Protein AF-A0A958A664-F1 (afdb_monomer)

Structure (mmCIF, N/CA/C/O backbone):
data_AF-A0A958A664-F1
#
_entry.id   AF-A0A958A664-F1
#
loop_
_atom_site.group_PDB
_atom_site.id
_atom_site.type_symbol
_atom_site.label_atom_id
_atom_site.label_alt_id
_atom_site.label_comp_id
_atom_site.label_asym_id
_atom_site.label_entity_id
_atom_site.label_seq_id
_atom_site.pdbx_PDB_ins_code
_atom_site.Cartn_x
_atom_site.Cartn_y
_atom_site.Cartn_z
_atom_site.occupancy
_atom_site.B_iso_or_equiv
_atom_site.auth_seq_id
_atom_site.auth_comp_id
_atom_site.auth_asym_id
_atom_site.auth_atom_id
_atom_site.pdbx_PDB_model_num
ATOM 1 N N . GLN A 1 1 ? -10.859 -6.718 14.344 1.00 61.12 1 GLN A N 1
ATOM 2 C CA . GLN A 1 1 ? -11.761 -7.186 13.257 1.00 61.12 1 GLN A CA 1
ATOM 3 C C . GLN A 1 1 ? -10.912 -7.463 12.017 1.00 61.12 1 GLN A C 1
ATOM 5 O O . GLN A 1 1 ? -10.033 -6.659 11.737 1.00 61.12 1 GLN A O 1
ATOM 10 N N . MET A 1 2 ? -11.113 -8.581 11.305 1.00 67.00 2 MET A N 1
ATOM 11 C CA . MET A 1 2 ? -10.417 -8.832 10.028 1.00 67.00 2 MET A CA 1
ATOM 12 C C . MET A 1 2 ? -11.100 -8.040 8.914 1.00 67.00 2 MET A C 1
ATOM 14 O O . MET A 1 2 ? -12.306 -8.187 8.714 1.00 67.00 2 MET A O 1
ATOM 18 N N . ALA A 1 3 ? -10.335 -7.216 8.202 1.00 69.69 3 ALA A N 1
ATOM 19 C CA . ALA A 1 3 ? -10.797 -6.522 7.010 1.00 69.69 3 ALA A CA 1
ATOM 20 C C . ALA A 1 3 ? -9.967 -6.980 5.810 1.00 69.69 3 ALA A C 1
ATOM 22 O O . ALA A 1 3 ? -8.745 -7.085 5.891 1.00 69.69 3 ALA A O 1
ATOM 23 N N . ASN A 1 4 ? -10.632 -7.249 4.692 1.00 74.62 4 ASN A N 1
ATOM 24 C CA . ASN A 1 4 ? -9.948 -7.472 3.425 1.00 74.62 4 ASN A CA 1
ATOM 25 C C . ASN A 1 4 ? -9.789 -6.123 2.736 1.00 74.62 4 ASN A C 1
ATOM 27 O O . ASN A 1 4 ? -10.779 -5.412 2.551 1.00 74.62 4 ASN A O 1
ATOM 31 N N . ILE A 1 5 ? -8.556 -5.771 2.384 1.00 75.25 5 ILE A N 1
ATOM 32 C CA . ILE A 1 5 ? -8.260 -4.514 1.699 1.00 75.25 5 ILE A CA 1
ATOM 33 C C . ILE A 1 5 ? -7.712 -4.859 0.324 1.00 75.25 5 ILE A C 1
ATOM 35 O O . ILE A 1 5 ? -6.744 -5.603 0.194 1.00 75.25 5 ILE A O 1
ATOM 39 N N . GLU A 1 6 ? -8.357 -4.320 -0.704 1.00 79.50 6 GLU A N 1
ATOM 40 C CA . GLU A 1 6 ? -7.905 -4.425 -2.086 1.00 79.50 6 GLU A CA 1
ATOM 41 C C . GLU A 1 6 ? -7.265 -3.109 -2.510 1.00 79.50 6 GLU A C 1
ATOM 43 O O . GLU A 1 6 ? -7.845 -2.037 -2.319 1.00 79.50 6 GLU A O 1
ATOM 48 N N . ILE A 1 7 ? -6.087 -3.190 -3.128 1.00 80.06 7 ILE A N 1
ATOM 49 C CA . ILE A 1 7 ? -5.38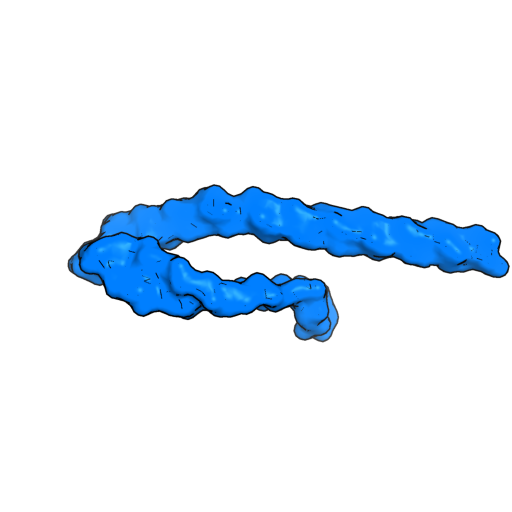7 -2.012 -3.640 1.00 80.06 7 ILE A CA 1
ATOM 50 C C . ILE A 1 7 ? -5.296 -2.125 -5.153 1.00 80.06 7 ILE A C 1
ATOM 52 O O . ILE A 1 7 ? -4.777 -3.098 -5.701 1.00 80.06 7 ILE A O 1
ATOM 56 N N . ILE A 1 8 ? -5.817 -1.111 -5.841 1.00 85.06 8 ILE A N 1
ATOM 57 C CA . ILE A 1 8 ? -5.813 -1.031 -7.300 1.00 85.06 8 ILE A CA 1
ATOM 58 C C . ILE A 1 8 ? -4.990 0.188 -7.701 1.00 85.06 8 ILE A C 1
ATOM 60 O O . ILE A 1 8 ? -5.364 1.320 -7.401 1.00 85.06 8 ILE A O 1
ATOM 64 N N . ILE A 1 9 ? -3.898 -0.050 -8.420 1.00 82.75 9 ILE A N 1
ATOM 65 C CA . ILE A 1 9 ? -3.074 0.997 -9.017 1.00 82.75 9 ILE A CA 1
ATOM 66 C C . ILE A 1 9 ? -3.588 1.237 -10.434 1.00 82.75 9 ILE A C 1
ATOM 68 O O . ILE A 1 9 ? -3.642 0.308 -11.243 1.00 82.75 9 ILE A O 1
ATOM 72 N N . ARG A 1 10 ? -3.961 2.481 -10.745 1.00 88.69 10 ARG A N 1
ATOM 73 C CA . ARG A 1 10 ? -4.395 2.893 -12.086 1.00 88.69 10 ARG A CA 1
ATOM 74 C C . ARG A 1 10 ? -3.468 3.944 -12.670 1.00 88.69 10 ARG A C 1
ATOM 76 O O . ARG A 1 10 ? -2.856 4.712 -11.931 1.00 88.69 10 ARG A O 1
ATOM 83 N N . ASP A 1 11 ? -3.386 3.985 -13.992 1.00 83.94 11 ASP A N 1
ATOM 84 C CA . ASP A 1 11 ? -2.792 5.115 -14.691 1.00 83.94 11 ASP A CA 1
ATOM 85 C C . ASP A 1 11 ? -3.769 6.294 -14.808 1.00 83.94 11 ASP A C 1
ATOM 87 O O . ASP A 1 11 ? -4.921 6.245 -14.367 1.00 83.94 11 ASP A O 1
ATOM 91 N N . LYS A 1 12 ? -3.277 7.377 -15.415 1.00 85.56 12 LYS A N 1
ATOM 92 C CA . LYS A 1 12 ? -4.033 8.610 -15.662 1.00 85.56 12 LYS A CA 1
ATOM 93 C C . LYS A 1 12 ? -5.264 8.415 -16.558 1.00 85.56 12 LYS A C 1
ATOM 95 O O . LYS A 1 12 ? -6.176 9.230 -16.495 1.00 85.56 12 LYS A O 1
ATOM 100 N N . ASP A 1 13 ? -5.285 7.359 -17.368 1.00 89.62 13 ASP A N 1
ATOM 101 C CA . ASP A 1 13 ? -6.362 7.037 -18.305 1.00 89.62 13 ASP A CA 1
ATOM 102 C C . ASP A 1 13 ? -7.359 6.035 -17.681 1.00 89.62 13 ASP A C 1
ATOM 104 O O . ASP A 1 13 ? -8.318 5.598 -18.318 1.00 89.62 13 ASP A O 1
ATOM 108 N N . GLY A 1 14 ? -7.152 5.678 -16.407 1.00 85.00 14 GLY A N 1
ATOM 109 C CA . GLY A 1 14 ? -7.994 4.769 -15.640 1.00 85.00 14 GLY A CA 1
ATOM 110 C C . GLY A 1 14 ? -7.690 3.285 -15.861 1.00 85.00 14 GLY A C 1
ATOM 111 O O . GLY A 1 14 ? -8.384 2.443 -15.270 1.00 85.00 14 GLY A O 1
ATOM 112 N N . GLN A 1 15 ? -6.668 2.940 -16.653 1.00 86.88 15 GLN A N 1
ATOM 113 C CA . GLN A 1 15 ? -6.263 1.550 -16.865 1.00 86.88 15 GLN A CA 1
ATOM 114 C C . GLN A 1 15 ? -5.567 1.001 -15.625 1.00 86.88 15 GLN A C 1
ATOM 116 O O . GLN A 1 15 ? -4.792 1.691 -14.967 1.00 86.88 15 GLN A O 1
ATOM 121 N N . ILE A 1 16 ? -5.849 -0.257 -15.294 1.00 86.81 16 ILE A N 1
ATOM 122 C CA . ILE A 1 16 ? -5.257 -0.920 -14.131 1.00 86.81 16 ILE A CA 1
ATOM 123 C C . ILE A 1 16 ? -3.816 -1.301 -14.472 1.00 86.81 16 ILE A C 1
ATOM 125 O O . ILE A 1 16 ? -3.584 -2.105 -15.370 1.00 86.81 16 ILE A O 1
ATOM 129 N N . LEU A 1 17 ? -2.868 -0.733 -13.732 1.00 80.50 17 LEU A N 1
ATOM 130 C CA . LEU A 1 17 ? -1.448 -1.069 -13.815 1.00 80.50 17 LEU A CA 1
ATOM 131 C C . LEU A 1 17 ? -1.121 -2.286 -12.955 1.00 80.50 17 LEU A C 1
ATOM 133 O O . LEU A 1 17 ? -0.349 -3.147 -13.364 1.00 80.50 17 LEU A O 1
ATOM 137 N N . ASN A 1 18 ? -1.714 -2.350 -11.762 1.00 76.88 18 ASN A N 1
ATOM 138 C CA . ASN A 1 18 ? -1.552 -3.462 -10.840 1.00 76.88 18 ASN A CA 1
ATOM 139 C C . ASN A 1 18 ? -2.784 -3.586 -9.931 1.00 76.88 18 ASN A C 1
ATOM 141 O O . ASN A 1 18 ? -3.453 -2.594 -9.621 1.00 76.88 18 ASN A O 1
ATOM 145 N N . ARG A 1 19 ? -3.071 -4.805 -9.484 1.00 76.88 19 ARG A N 1
ATOM 146 C CA . ARG A 1 19 ? -4.038 -5.090 -8.426 1.00 76.88 19 ARG A CA 1
ATOM 147 C C . ARG A 1 19 ? -3.333 -5.956 -7.395 1.00 76.88 19 ARG A C 1
ATOM 149 O O . ARG A 1 19 ? -3.085 -7.130 -7.653 1.00 76.88 19 ARG A O 1
ATOM 156 N N . VAL A 1 20 ? -3.062 -5.384 -6.228 1.00 71.00 20 VAL A N 1
ATOM 157 C CA . VAL A 1 20 ? -2.625 -6.168 -5.075 1.00 71.00 20 VAL A CA 1
ATOM 158 C C . VAL A 1 20 ? -3.874 -6.878 -4.560 1.00 71.00 20 VAL A C 1
ATOM 160 O O . VAL A 1 20 ? -4.821 -6.234 -4.098 1.00 71.00 20 VAL A O 1
ATOM 163 N N . THR A 1 21 ? -3.936 -8.193 -4.787 1.00 58.47 21 THR A N 1
ATOM 164 C CA . THR A 1 21 ? -5.060 -9.051 -4.383 1.00 58.47 21 THR A CA 1
ATOM 165 C C . THR A 1 21 ? -5.348 -8.897 -2.899 1.00 58.47 21 THR A C 1
ATOM 167 O O . THR A 1 21 ? -4.413 -8.740 -2.124 1.00 58.47 21 THR A O 1
ATOM 170 N N . ALA A 1 22 ? -6.636 -8.969 -2.542 1.00 60.56 22 ALA A N 1
ATOM 171 C CA . ALA A 1 22 ? -7.168 -8.824 -1.191 1.00 60.56 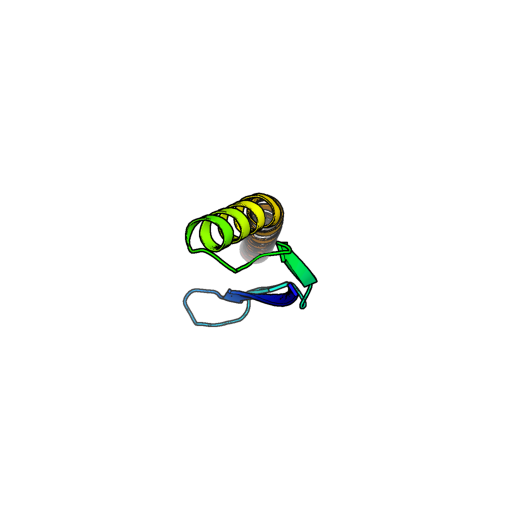22 ALA A CA 1
ATOM 172 C C . ALA A 1 22 ? -6.303 -9.528 -0.136 1.00 60.56 22 ALA A C 1
ATOM 174 O O . ALA A 1 22 ? -6.453 -10.725 0.114 1.00 60.56 22 ALA A O 1
ATOM 175 N N . GLU A 1 23 ? -5.409 -8.775 0.494 1.00 64.94 23 GLU A N 1
ATOM 176 C CA . GLU A 1 23 ? -4.718 -9.236 1.683 1.00 64.94 23 GLU A CA 1
ATOM 177 C C . GLU A 1 23 ? -5.621 -8.941 2.880 1.00 64.94 23 GLU A C 1
ATOM 179 O O . GLU A 1 23 ? -6.275 -7.894 2.977 1.00 64.94 23 GLU A O 1
ATOM 184 N N . SER A 1 24 ? -5.712 -9.911 3.784 1.00 66.12 24 SER A N 1
ATOM 185 C CA . SER A 1 24 ? -6.399 -9.704 5.050 1.00 66.12 24 SER A CA 1
ATOM 186 C C . SER A 1 24 ? -5.507 -8.855 5.946 1.00 66.12 24 SER A C 1
ATOM 188 O O . SER A 1 24 ? -4.430 -9.289 6.358 1.00 66.12 24 SER A O 1
ATOM 190 N N . TYR A 1 25 ? -5.976 -7.659 6.283 1.00 69.38 25 TYR A N 1
ATOM 191 C CA . TYR A 1 25 ? -5.319 -6.786 7.241 1.00 69.38 25 TYR A CA 1
ATOM 192 C C . TYR A 1 25 ? -6.096 -6.804 8.553 1.00 69.38 25 TYR A C 1
ATOM 194 O O . TYR A 1 25 ? -7.315 -6.611 8.610 1.00 69.38 25 TYR A O 1
ATOM 202 N N . GLU A 1 26 ? -5.369 -7.033 9.638 1.00 70.06 26 GLU A N 1
ATOM 203 C CA . GLU A 1 26 ? -5.886 -6.790 10.973 1.00 70.06 26 GLU A CA 1
ATOM 204 C C . GLU A 1 26 ? -5.844 -5.277 11.217 1.00 70.06 26 GLU A C 1
ATOM 206 O O . GLU A 1 26 ? -4.786 -4.714 11.488 1.00 70.06 26 GLU A O 1
ATOM 211 N N . LEU A 1 27 ? -6.992 -4.604 11.108 1.00 67.31 27 LEU A N 1
ATOM 212 C CA . LEU A 1 27 ? -7.130 -3.169 11.407 1.00 67.31 27 LEU A CA 1
ATOM 213 C C . LEU A 1 27 ? -7.170 -2.898 12.927 1.00 67.31 27 LEU A C 1
ATOM 215 O O . LEU A 1 27 ? -7.895 -2.036 13.404 1.00 67.31 27 LEU A O 1
ATOM 219 N N . GLY A 1 28 ? -6.398 -3.652 13.708 1.00 61.06 28 GLY A N 1
ATOM 220 C CA . GLY A 1 28 ? -6.454 -3.634 15.165 1.00 61.06 28 GLY A CA 1
ATOM 221 C C . GLY A 1 28 ? -7.670 -4.374 15.742 1.00 61.06 28 GLY A C 1
ATOM 222 O O . GLY A 1 28 ? -8.679 -4.653 15.076 1.00 61.06 28 GLY A O 1
ATOM 223 N N . GLN A 1 29 ? -7.554 -4.749 17.016 1.00 63.16 29 GLN A N 1
ATOM 224 C CA . GLN A 1 29 ? -8.592 -5.504 17.724 1.00 63.16 29 GLN A CA 1
ATOM 225 C C . GLN A 1 29 ? -9.755 -4.616 18.176 1.00 63.16 29 GLN A C 1
ATOM 227 O O . GLN A 1 29 ? -10.883 -5.096 18.252 1.00 63.16 29 GLN A O 1
ATOM 232 N N . GLU A 1 30 ? -9.513 -3.316 18.351 1.00 62.50 30 GLU A N 1
ATOM 233 C CA . GLU A 1 30 ? -10.503 -2.364 18.844 1.00 62.50 30 GLU A CA 1
ATOM 234 C C . GLU A 1 30 ? -10.577 -1.112 17.964 1.00 62.50 30 GLU A C 1
ATOM 236 O O . GLU A 1 30 ? -9.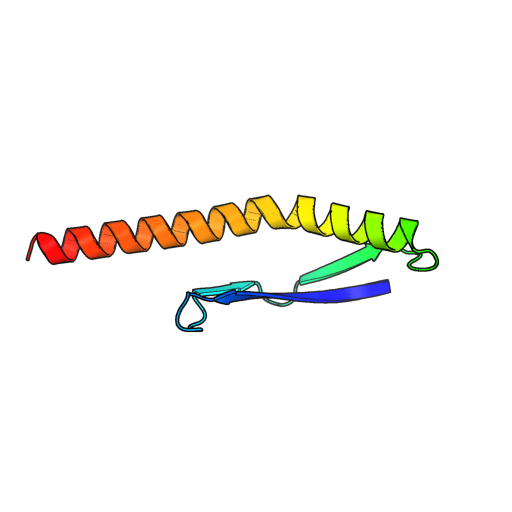978 -0.083 18.254 1.00 62.50 30 GLU A O 1
ATOM 241 N N . LEU A 1 31 ? -11.386 -1.161 16.904 1.00 68.94 31 LEU A N 1
ATOM 242 C CA . LEU A 1 31 ? -11.830 0.032 16.162 1.00 68.94 31 LEU A CA 1
ATOM 243 C C . LEU A 1 31 ? -12.898 0.818 16.958 1.00 68.94 31 LEU A C 1
ATOM 245 O O . LEU A 1 31 ? -13.874 1.312 16.401 1.00 68.94 31 LEU A O 1
ATOM 249 N N . SER A 1 32 ? -12.759 0.871 18.285 1.00 71.88 32 SER A N 1
ATOM 250 C CA . SER A 1 32 ? -13.743 1.418 19.228 1.00 71.88 32 SER A CA 1
ATOM 251 C C . SER A 1 32 ? -13.590 2.927 19.446 1.00 71.88 32 SER A C 1
ATOM 253 O O . SER A 1 32 ? -14.473 3.559 20.023 1.00 71.88 32 SER A O 1
ATOM 255 N N . SER A 1 33 ? -12.489 3.523 18.973 1.00 82.50 33 SER A N 1
ATOM 256 C CA . SER A 1 33 ? -12.203 4.955 19.094 1.00 82.50 33 SER A CA 1
ATOM 257 C C . SER A 1 33 ? -11.537 5.517 17.838 1.00 82.50 33 SER A C 1
ATOM 259 O O . SER A 1 33 ? -10.860 4.796 17.105 1.00 82.50 33 SER A O 1
ATOM 261 N N . LEU A 1 34 ? -11.689 6.827 17.614 1.00 83.12 34 LEU A N 1
ATOM 262 C CA . LEU A 1 34 ? -11.064 7.530 16.487 1.00 83.12 34 LEU A CA 1
ATOM 263 C C . LEU A 1 34 ? -9.538 7.356 16.476 1.00 83.12 34 LEU A C 1
ATOM 265 O O . LEU A 1 34 ? -8.970 7.037 15.441 1.00 83.12 34 LEU A O 1
ATOM 269 N N . SER A 1 35 ? -8.894 7.475 17.639 1.00 83.69 35 SER A N 1
ATOM 270 C CA . SER A 1 35 ? -7.442 7.304 17.765 1.00 83.69 35 SER A CA 1
ATOM 271 C C . SER A 1 35 ? -6.984 5.888 17.398 1.00 83.69 35 SER A C 1
ATOM 273 O O . SER A 1 35 ? -5.948 5.721 16.755 1.00 83.69 35 SER A O 1
ATOM 275 N N . ALA A 1 36 ? -7.764 4.863 17.750 1.00 79.38 36 ALA A N 1
ATOM 276 C CA . ALA A 1 36 ? -7.452 3.492 17.362 1.00 79.38 36 ALA A CA 1
ATOM 277 C C . ALA A 1 36 ? -7.615 3.271 15.849 1.00 79.38 36 ALA A C 1
ATOM 279 O O . ALA A 1 36 ? -6.798 2.582 15.240 1.00 79.38 36 ALA A O 1
ATOM 280 N N . ILE A 1 37 ? -8.625 3.899 15.234 1.00 81.31 37 ILE A N 1
ATOM 281 C CA . ILE A 1 37 ? -8.816 3.884 13.778 1.00 81.31 37 ILE A CA 1
ATOM 282 C C . ILE A 1 37 ? -7.623 4.555 13.083 1.00 81.31 37 ILE A C 1
ATOM 284 O O . ILE A 1 37 ? -7.032 3.962 12.185 1.00 81.31 37 ILE A O 1
ATOM 288 N N . GLU A 1 38 ? -7.229 5.755 13.513 1.00 86.69 38 GLU A N 1
ATOM 289 C CA . GLU A 1 38 ? -6.086 6.486 12.949 1.00 86.69 38 GLU A CA 1
ATOM 290 C C . GLU A 1 38 ? -4.787 5.679 13.063 1.00 86.69 38 GLU A C 1
ATOM 292 O O . GLU A 1 38 ? -4.074 5.510 12.073 1.00 86.69 38 GLU A O 1
ATOM 297 N N . GLY A 1 39 ? -4.526 5.091 14.234 1.00 85.19 39 GLY A N 1
ATOM 298 C CA . GLY A 1 39 ? -3.361 4.237 14.451 1.00 85.19 39 GLY A CA 1
ATOM 299 C C . GLY A 1 39 ? -3.347 2.998 13.551 1.00 85.19 39 GLY A C 1
ATOM 300 O O . GLY A 1 39 ? -2.308 2.670 12.976 1.00 85.19 39 GLY A O 1
ATOM 301 N N . ALA A 1 40 ? -4.492 2.332 13.373 1.00 82.44 40 ALA A N 1
ATOM 302 C CA . ALA A 1 40 ? -4.610 1.182 12.476 1.00 82.44 40 ALA A CA 1
ATOM 303 C C . ALA A 1 40 ? -4.354 1.565 11.007 1.00 82.44 40 ALA A C 1
ATOM 305 O O . ALA A 1 40 ? -3.679 0.833 10.280 1.00 82.44 40 ALA A O 1
ATOM 306 N N . ILE A 1 41 ? -4.845 2.730 10.575 1.00 84.12 41 ILE A N 1
ATOM 307 C CA . ILE A 1 41 ? -4.613 3.251 9.223 1.00 84.12 41 ILE A CA 1
ATOM 308 C C . ILE A 1 41 ? -3.144 3.629 9.007 1.00 84.12 41 ILE A C 1
ATOM 310 O O . ILE A 1 41 ? -2.582 3.307 7.959 1.00 84.12 41 ILE A O 1
ATOM 314 N N . ASP A 1 42 ? -2.487 4.264 9.975 1.00 88.06 42 ASP A N 1
ATOM 315 C CA . ASP A 1 42 ? -1.068 4.603 9.840 1.00 88.06 42 ASP A CA 1
ATOM 316 C C . ASP A 1 42 ? -0.169 3.362 9.836 1.00 88.06 42 ASP A C 1
ATOM 318 O O . ASP A 1 42 ? 0.772 3.281 9.043 1.00 88.06 42 ASP A O 1
ATOM 322 N N . GLN A 1 43 ? -0.488 2.345 10.640 1.00 85.50 43 GLN A N 1
ATOM 323 C CA . GLN A 1 43 ? 0.202 1.053 10.577 1.00 85.50 43 GLN A CA 1
ATOM 324 C C . GLN A 1 43 ? 0.035 0.381 9.213 1.00 85.50 43 GLN A C 1
ATOM 326 O O . GLN A 1 43 ? 1.011 -0.118 8.647 1.00 85.50 43 GLN A O 1
ATOM 331 N N . LEU A 1 44 ? -1.184 0.397 8.672 1.00 83.38 44 LEU A N 1
ATOM 332 C CA . LEU A 1 44 ? -1.472 -0.122 7.342 1.00 83.38 44 LEU A CA 1
ATOM 333 C C . LEU A 1 44 ? -0.641 0.609 6.277 1.00 83.38 44 LEU A C 1
ATOM 335 O O . LEU A 1 44 ? 0.028 -0.041 5.477 1.00 83.38 44 LEU A O 1
ATOM 339 N N . LYS A 1 45 ? -0.617 1.948 6.299 1.00 85.94 45 LYS A N 1
ATOM 340 C CA . LYS A 1 45 ? 0.184 2.760 5.368 1.00 85.94 45 LYS A CA 1
ATOM 341 C C . LYS A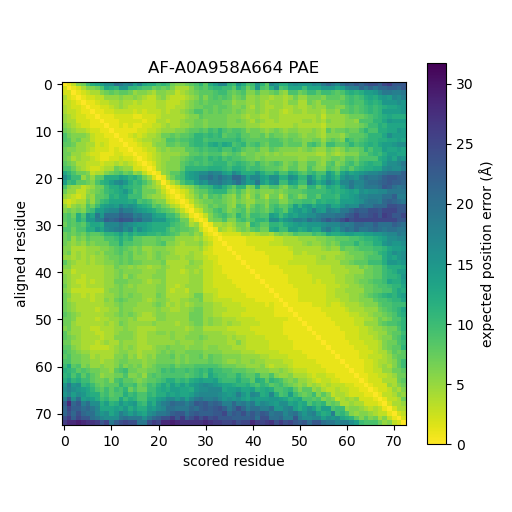 1 45 ? 1.666 2.413 5.441 1.00 85.94 45 LYS A C 1
ATOM 343 O O . LYS A 1 45 ? 2.270 2.156 4.406 1.00 85.94 45 LYS A O 1
ATOM 348 N N . ASN A 1 46 ? 2.235 2.355 6.644 1.00 88.25 46 ASN A N 1
ATOM 349 C CA . ASN A 1 46 ? 3.657 2.058 6.838 1.00 88.25 46 ASN A CA 1
ATOM 350 C C . ASN A 1 46 ? 4.037 0.652 6.358 1.00 88.25 46 ASN A C 1
ATOM 352 O O . ASN A 1 46 ? 5.156 0.443 5.897 1.00 88.25 46 ASN A O 1
ATOM 356 N N . ARG A 1 47 ? 3.111 -0.309 6.443 1.00 83.56 47 ARG A N 1
ATOM 357 C CA . ARG A 1 47 ? 3.314 -1.663 5.918 1.00 83.56 47 ARG A CA 1
ATOM 358 C C . ARG A 1 47 ? 3.218 -1.712 4.392 1.00 83.56 47 ARG A C 1
ATOM 360 O O . ARG A 1 47 ? 3.996 -2.421 3.765 1.00 83.56 47 ARG A O 1
ATOM 367 N N . LEU A 1 48 ? 2.267 -0.983 3.809 1.00 83.56 48 LEU A N 1
ATOM 368 C CA . LEU A 1 48 ? 1.963 -1.030 2.377 1.00 83.56 48 LEU A CA 1
ATOM 369 C C . LEU A 1 48 ? 2.900 -0.191 1.511 1.00 83.56 48 LEU A C 1
ATOM 371 O O . LEU A 1 48 ? 3.203 -0.599 0.391 1.00 83.56 48 LEU A O 1
ATOM 375 N N . LEU A 1 49 ? 3.330 0.978 2.000 1.00 87.00 49 LEU A N 1
ATOM 376 C CA . LEU A 1 49 ? 4.106 1.942 1.213 1.00 87.00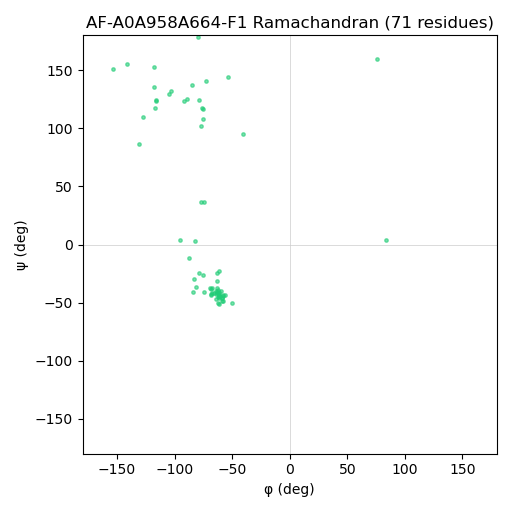 49 LEU A CA 1
ATOM 377 C C . LEU A 1 49 ? 5.313 1.299 0.511 1.00 87.00 49 LEU A C 1
ATOM 379 O O . LEU A 1 49 ? 5.417 1.454 -0.703 1.00 87.00 49 LEU A O 1
ATOM 383 N N . PRO A 1 50 ? 6.172 0.527 1.208 1.00 87.50 50 PRO A N 1
ATOM 384 C CA . PRO A 1 50 ? 7.369 -0.038 0.589 1.00 87.50 50 PRO A CA 1
ATOM 385 C C . PRO A 1 50 ? 7.058 -1.003 -0.562 1.00 87.50 50 PRO A C 1
ATOM 387 O O . PRO A 1 50 ? 7.743 -0.998 -1.583 1.00 87.50 50 PRO A O 1
ATOM 390 N N . ALA A 1 51 ? 6.012 -1.823 -0.416 1.00 83.88 51 ALA A N 1
ATOM 391 C CA . ALA A 1 51 ? 5.595 -2.761 -1.456 1.00 83.88 51 ALA A CA 1
ATOM 392 C C . ALA A 1 51 ? 5.031 -2.019 -2.678 1.00 83.88 51 ALA A C 1
ATOM 394 O O . ALA A 1 51 ? 5.398 -2.318 -3.813 1.00 83.88 51 ALA A O 1
ATOM 395 N N . LEU A 1 52 ? 4.201 -0.997 -2.446 1.00 84.31 52 LEU A N 1
ATOM 396 C CA . LEU A 1 52 ? 3.651 -0.162 -3.515 1.00 84.31 52 LEU A CA 1
ATOM 397 C C . LEU A 1 52 ? 4.744 0.609 -4.264 1.00 84.31 52 LEU A C 1
ATOM 399 O O . LEU A 1 52 ? 4.701 0.697 -5.490 1.00 84.31 52 LEU A O 1
ATOM 403 N N . GLU A 1 53 ? 5.731 1.152 -3.550 1.00 88.25 53 GLU A N 1
ATOM 404 C CA . GLU A 1 53 ? 6.882 1.829 -4.151 1.00 88.25 53 GLU A CA 1
ATOM 405 C C . GLU A 1 53 ? 7.691 0.881 -5.040 1.00 88.25 53 GLU A C 1
ATOM 407 O O . GLU A 1 53 ? 8.029 1.245 -6.170 1.00 88.25 53 GLU A O 1
ATOM 412 N N . ALA A 1 54 ? 7.953 -0.342 -4.571 1.00 86.75 54 ALA A N 1
ATOM 413 C CA . ALA A 1 54 ? 8.659 -1.356 -5.346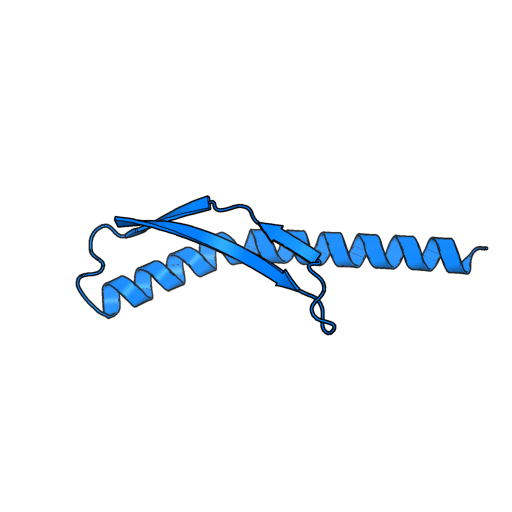 1.00 86.75 54 ALA A CA 1
ATOM 414 C C . ALA A 1 54 ? 7.898 -1.733 -6.628 1.00 86.75 54 ALA A C 1
ATOM 416 O O . ALA A 1 54 ? 8.491 -1.747 -7.710 1.00 86.75 54 ALA A O 1
ATOM 417 N N . ASP A 1 55 ? 6.586 -1.964 -6.531 1.00 84.00 55 ASP A N 1
ATOM 418 C CA . ASP A 1 55 ? 5.736 -2.306 -7.676 1.00 84.00 55 ASP A CA 1
ATOM 419 C C . ASP A 1 55 ? 5.691 -1.179 -8.717 1.00 84.00 55 ASP A C 1
ATOM 421 O O . ASP A 1 55 ? 5.836 -1.410 -9.922 1.00 84.00 55 ASP A O 1
ATOM 425 N N . LEU A 1 56 ? 5.521 0.065 -8.260 1.00 84.81 56 LEU A N 1
ATOM 426 C CA . LEU A 1 56 ? 5.511 1.238 -9.132 1.00 84.81 56 LEU A CA 1
ATOM 427 C C . LEU A 1 56 ? 6.864 1.441 -9.817 1.00 84.81 56 LEU A C 1
ATOM 429 O O . LEU A 1 56 ? 6.907 1.731 -11.017 1.00 84.81 56 LEU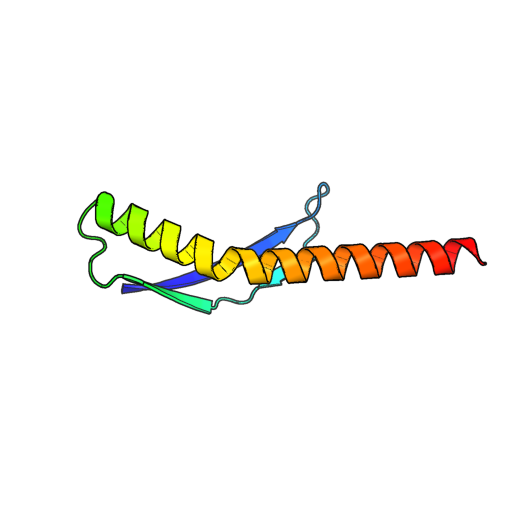 A O 1
ATOM 433 N N . LEU A 1 57 ? 7.964 1.266 -9.082 1.00 88.44 57 LEU A N 1
ATOM 434 C CA . LEU A 1 57 ? 9.312 1.381 -9.625 1.00 88.44 57 LEU A CA 1
ATOM 435 C C . LEU A 1 57 ? 9.582 0.305 -10.682 1.00 88.44 57 LEU A C 1
ATOM 437 O O . LEU A 1 57 ? 10.049 0.633 -11.775 1.00 88.44 57 LEU A O 1
ATOM 441 N N . ALA A 1 58 ? 9.239 -0.954 -10.397 1.00 86.44 58 ALA A N 1
ATOM 442 C CA . ALA A 1 58 ? 9.382 -2.063 -11.338 1.00 86.44 58 ALA A CA 1
ATOM 443 C C . ALA A 1 58 ? 8.592 -1.803 -12.629 1.00 86.44 58 ALA A C 1
ATOM 445 O O . ALA A 1 58 ? 9.106 -1.974 -13.737 1.00 86.44 58 ALA A O 1
ATOM 446 N N . HIS A 1 59 ? 7.365 -1.297 -12.501 1.00 83.38 59 HIS A N 1
ATOM 447 C CA . HIS A 1 59 ? 6.542 -0.939 -13.648 1.00 83.38 59 HIS A CA 1
ATOM 448 C C . HIS A 1 59 ? 7.154 0.200 -14.491 1.00 83.38 59 HIS A C 1
ATOM 450 O O . HIS A 1 59 ? 7.151 0.123 -15.723 1.00 83.38 59 HIS A O 1
ATOM 456 N N . GLN A 1 60 ? 7.727 1.236 -13.865 1.00 85.31 60 GLN A N 1
ATOM 457 C CA . GLN A 1 60 ? 8.413 2.315 -14.593 1.00 85.31 60 GLN A CA 1
ATOM 458 C C . GLN A 1 60 ? 9.676 1.824 -15.312 1.00 85.31 60 GLN A C 1
ATOM 460 O O . GLN A 1 60 ? 9.896 2.161 -16.476 1.00 85.31 60 GLN A O 1
ATOM 465 N N . GLN A 1 61 ? 10.476 0.977 -14.663 1.00 86.69 61 GLN A N 1
ATOM 466 C CA . GLN A 1 61 ? 11.655 0.368 -15.285 1.00 86.69 61 GLN A CA 1
ATOM 467 C C . GLN A 1 61 ? 11.271 -0.486 -16.500 1.00 86.69 61 GLN A C 1
ATOM 469 O O . GLN A 1 61 ? 11.879 -0.367 -17.565 1.00 86.69 61 GLN A O 1
ATOM 474 N N . GLN A 1 62 ? 10.217 -1.297 -16.379 1.00 84.88 62 GLN A N 1
ATOM 475 C CA . GLN A 1 62 ? 9.713 -2.125 -17.473 1.00 84.88 62 GLN A CA 1
ATOM 476 C C . GLN A 1 62 ? 9.255 -1.277 -18.671 1.00 84.88 62 GLN A C 1
ATOM 478 O O . GLN A 1 62 ? 9.535 -1.629 -19.824 1.00 84.88 62 GLN A O 1
ATOM 483 N N . LYS A 1 63 ? 8.585 -0.145 -18.411 1.00 82.38 63 LYS A N 1
ATOM 484 C CA . LYS A 1 63 ? 8.193 0.818 -19.449 1.00 82.38 63 LYS A CA 1
ATOM 485 C C . LYS A 1 63 ? 9.410 1.404 -20.158 1.00 82.38 63 LYS A C 1
ATOM 487 O O . LYS A 1 63 ? 9.485 1.294 -21.379 1.00 82.38 63 LYS A O 1
ATOM 492 N N . ALA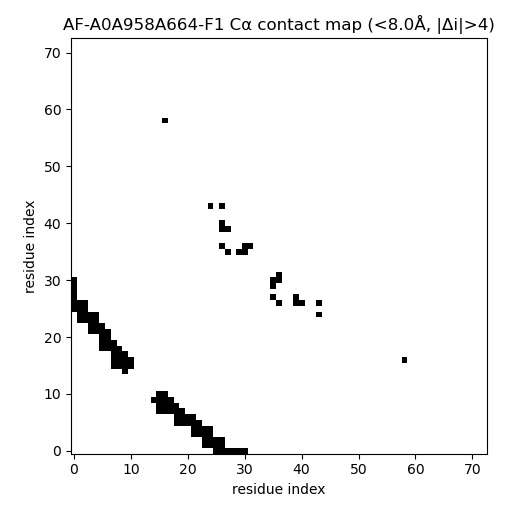 A 1 64 ? 10.389 1.909 -19.410 1.00 81.75 64 ALA A N 1
ATOM 493 C CA . ALA A 1 64 ? 11.603 2.492 -19.978 1.00 81.75 64 ALA A CA 1
ATOM 494 C C . ALA A 1 64 ? 12.373 1.493 -20.865 1.00 81.75 64 ALA A C 1
ATOM 496 O O . ALA A 1 64 ? 12.754 1.819 -21.987 1.00 81.75 64 ALA A O 1
ATOM 497 N N . ILE A 1 65 ? 12.533 0.240 -20.419 1.00 82.38 65 ILE A N 1
ATOM 498 C CA . ILE A 1 65 ? 13.167 -0.826 -21.219 1.00 82.38 65 ILE A CA 1
ATOM 499 C C . ILE A 1 65 ? 12.397 -1.075 -22.523 1.00 82.38 65 ILE A C 1
ATOM 501 O O . ILE A 1 65 ? 12.993 -1.304 -23.577 1.00 82.38 65 ILE A O 1
ATOM 505 N N . THR A 1 66 ? 11.066 -1.057 -22.462 1.00 78.38 66 THR A N 1
ATOM 506 C CA . THR A 1 66 ? 10.209 -1.287 -23.631 1.00 78.38 66 THR A CA 1
ATOM 507 C C . THR A 1 66 ? 10.310 -0.143 -24.638 1.00 78.38 66 THR A C 1
ATOM 509 O O . THR A 1 66 ? 10.311 -0.393 -25.843 1.00 78.38 66 THR A O 1
ATOM 512 N N . GLU A 1 67 ? 10.409 1.098 -24.165 1.00 78.56 67 GLU A N 1
ATOM 513 C CA . GLU A 1 67 ? 10.579 2.279 -25.015 1.00 78.56 67 GLU A CA 1
ATOM 514 C C . GLU A 1 67 ? 11.952 2.302 -25.693 1.00 78.56 67 GLU A C 1
ATOM 516 O O . GLU A 1 67 ? 12.019 2.505 -26.903 1.00 78.56 67 GLU A O 1
ATOM 521 N N . LEU A 1 68 ? 13.025 1.974 -24.967 1.00 74.94 68 LEU A N 1
ATOM 522 C CA . LEU A 1 68 ? 14.372 1.855 -25.539 1.00 74.94 68 LEU A CA 1
ATOM 523 C C . LEU A 1 68 ? 14.426 0.802 -26.658 1.00 74.94 68 LEU A C 1
ATOM 525 O O . LEU A 1 68 ? 14.903 1.078 -27.753 1.00 74.94 68 LEU A O 1
ATOM 529 N N . LYS A 1 69 ? 13.830 -0.378 -26.438 1.00 68.50 69 LYS A N 1
ATOM 530 C CA . LYS A 1 69 ? 13.750 -1.439 -27.462 1.00 68.50 69 LYS A CA 1
ATOM 531 C C . LYS A 1 69 ? 12.940 -1.054 -28.702 1.00 68.50 69 LYS A C 1
ATOM 533 O O . LYS A 1 69 ? 13.108 -1.681 -29.746 1.00 68.50 69 LYS A O 1
ATOM 538 N N . LYS A 1 70 ? 12.014 -0.098 -28.582 1.00 65.19 70 LYS A N 1
ATOM 539 C CA . LYS A 1 70 ? 11.246 0.432 -29.717 1.00 65.19 70 LYS A CA 1
ATOM 540 C C . LYS A 1 70 ? 12.008 1.518 -30.472 1.00 65.19 70 LYS A C 1
ATOM 542 O O . LYS A 1 70 ? 11.778 1.644 -31.663 1.00 65.19 70 LYS A O 1
ATOM 547 N N . ALA A 1 71 ? 12.871 2.277 -29.799 1.00 64.81 71 ALA A N 1
ATOM 548 C CA . ALA A 1 71 ? 13.689 3.318 -30.418 1.00 64.81 71 ALA A CA 1
ATOM 549 C C . ALA A 1 71 ? 14.871 2.755 -31.234 1.00 64.81 71 ALA A C 1
ATOM 551 O O . ALA A 1 71 ? 15.301 3.392 -32.187 1.00 64.81 71 ALA A O 1
ATOM 552 N N . ASP A 1 72 ? 15.362 1.559 -30.889 1.00 57.81 72 ASP A N 1
ATOM 553 C CA . ASP A 1 72 ? 16.425 0.845 -31.622 1.00 57.81 72 ASP A CA 1
ATOM 554 C C . ASP A 1 72 ? 15.930 0.058 -32.864 1.00 57.81 72 ASP A C 1
ATOM 556 O O . ASP A 1 72 ? 16.716 -0.644 -33.504 1.00 57.81 72 ASP A O 1
ATOM 560 N N . ARG A 1 73 ? 14.634 0.126 -33.205 1.00 52.41 73 ARG A N 1
ATOM 561 C CA . ARG A 1 73 ? 14.032 -0.506 -34.396 1.00 52.41 73 ARG A CA 1
ATOM 562 C C . ARG A 1 73 ? 13.568 0.533 -35.403 1.00 52.41 73 ARG A C 1
ATOM 564 O O . ARG A 1 73 ? 13.708 0.234 -36.609 1.00 52.41 73 ARG A O 1
#

pLDDT: mean 78.17, std 9.39, range [52.41, 89.62]

Radius of gyration: 17.18 Å; Cα contacts (8 Å, |Δi|>4): 58; chains: 1; bounding box: 30×18×54 Å

Solvent-accessible surface area (backbone atoms only — not comparable to full-atom values): 4314 Å² total; per-residue (Å²): 79,85,40,75,51,71,48,74,44,58,49,98,86,68,48,75,74,47,67,53,70,68,45,77,40,74,48,43,84,57,72,84,43,71,68,42,42,52,50,29,50,51,52,48,47,68,66,44,48,65,58,53,52,51,53,54,50,52,52,51,51,53,48,52,56,53,51,53,64,58,72,80,106

Secondary structure (DSSP, 8-state):
-EEEEEEEEE-TTS-EEEEEEEEEEE--S-TTSHHHHHHHHHHHHHHHHHHHHHHHHHHHHHHHHHHHHHHT-

Foldseek 3Di:
DWDFDKDFDADPVRHTPDIPGTDTACLDPPPPDPVSNVVSVVVVCVVCVVVVVVSVVVSVVVVVVVVVVVVVD

Sequence (73 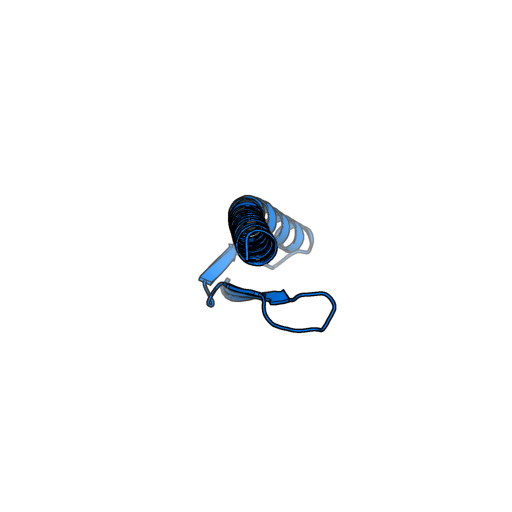aa):
QMANIEIIIRDKDGQILNRVTAESYELGQELSSLSAIEGAIDQLKNRLLPALEADLLAHQQQKAITELKKADR

Mean predicted aligned error: 7.86 Å

Nearest PDB structures (foldseek):
  3ibj-assembly1_B  TM=4.829E-01  e=2.214E+00  Homo sapiens
  7q62-assembly1_B  TM=6.595E-01  e=6.865E+00  Homo sapiens
  7slt-assembly1_C  TM=3.933E-01  e=7.337E+00  Locusta migratoria